Protein AF-A0A5N5T4H0-F1 (afdb_monomer_lite)

Foldseek 3Di:
DDDDDDDDDDDDDDPPQDPPNDPDDDPPDPDPPDDDDDDDDDDDDDDDDDPPPVVVVVVVVVVVVVVVVVVDDDPPPPPPPPDDPVNVVVVVVVVVVVVVVPPDPVVVVPPPPPDPPPVPDPVVVVVPDDDDDPVVVVVVVVVVVVVVVVVVVPDDDDDDDPDDDDDDD

Secondary structure (DSSP, 8-state):
-------------SS---TTS-SS--TT--------------------TTSSSHHHHHHHHHHHHHHHHHHS--TTTT-S-SS-HHHHHHHHHHHHHHHHHS---HHHHT---PPTTTT-TTHHHHHTSPPPPHHHHHHHHHHHHHHHHHHHH-S----S-S-------

Radius of gyration: 32.45 Å; chains: 1; bounding box: 77×47×93 Å

pLDDT: mean 72.37, std 21.36, range [31.97, 98.0]

Sequence (169 aa):
MGCCCSTEDSSSLQDEPNAHTRLLQDPVSNSYQTGLNNSANEYGNSYGNSVAQKTDDQSAQYKVLQQIANKVIDVGALDCQTLEEHEYAERARVYAQSINKIHIPQSILRKKKPFLLMDVSNAERILSAPPISQADYNLMTAATENLSSAYHTIQVTHTKDLVVSLGKG

Structure (mmCIF, N/CA/C/O backbone):
data_AF-A0A5N5T4H0-F1
#
_entry.id   AF-A0A5N5T4H0-F1
#
loop_
_atom_site.group_PDB
_atom_site.id
_atom_site.type_symbol
_atom_site.label_atom_id
_atom_site.label_alt_id
_atom_site.label_comp_id
_atom_site.label_asym_id
_atom_site.label_entity_id
_atom_site.label_seq_id
_atom_site.pdbx_PDB_ins_code
_atom_site.Cartn_x
_atom_site.Cartn_y
_atom_site.Cartn_z
_atom_site.occupancy
_atom_site.B_iso_or_equiv
_atom_site.auth_seq_id
_atom_site.auth_comp_id
_atom_site.auth_asym_id
_atom_site.auth_atom_id
_atom_site.pdbx_PDB_model_num
ATOM 1 N N . MET A 1 1 ? -17.559 23.550 -0.701 1.00 53.88 1 MET A N 1
ATOM 2 C CA . MET A 1 1 ? -16.522 22.769 -1.409 1.00 53.88 1 MET A CA 1
ATOM 3 C C . MET A 1 1 ? -15.323 22.719 -0.468 1.00 53.88 1 MET A C 1
ATOM 5 O O . MET A 1 1 ? -14.568 23.670 -0.433 1.00 53.88 1 MET A O 1
ATOM 9 N N . GLY A 1 2 ? -15.249 21.837 0.522 1.00 64.56 2 GLY A N 1
ATOM 10 C CA . GLY A 1 2 ? -15.297 20.384 0.421 1.00 64.56 2 GLY A CA 1
ATOM 11 C C . GLY A 1 2 ? -13.863 19.878 0.587 1.00 64.56 2 GLY A C 1
ATOM 12 O O . GLY A 1 2 ? -13.106 19.936 -0.371 1.00 64.56 2 GLY A O 1
ATOM 13 N N . CYS A 1 3 ? -13.487 19.440 1.789 1.00 47.84 3 CYS A N 1
ATOM 14 C CA . CYS A 1 3 ? -12.401 18.479 1.972 1.00 47.84 3 CYS A CA 1
ATOM 15 C C . CYS A 1 3 ? -12.553 17.810 3.340 1.00 47.84 3 CYS A C 1
ATOM 17 O O . CYS A 1 3 ? -12.432 18.455 4.380 1.00 47.84 3 CYS A O 1
ATOM 19 N N . CYS A 1 4 ? -12.903 16.532 3.285 1.00 45.59 4 CYS A N 1
ATOM 20 C CA . CYS A 1 4 ? -13.016 15.606 4.395 1.00 45.59 4 CYS A CA 1
ATOM 21 C C . CYS A 1 4 ? -11.678 14.880 4.619 1.00 45.59 4 CYS A C 1
ATOM 23 O O . CYS A 1 4 ? -10.887 14.750 3.686 1.00 45.59 4 CYS A O 1
ATOM 25 N N . CYS A 1 5 ? -11.560 14.305 5.821 1.00 42.44 5 CYS A N 1
ATOM 26 C CA . CYS A 1 5 ? -10.792 13.106 6.186 1.00 42.44 5 CYS A CA 1
ATOM 27 C C . CYS A 1 5 ? -9.376 13.266 6.783 1.00 42.44 5 CYS A C 1
ATOM 29 O O . CYS A 1 5 ? -8.412 13.571 6.087 1.00 42.44 5 CYS A O 1
ATOM 31 N N . SER A 1 6 ? -9.313 12.829 8.057 1.00 35.78 6 SER A N 1
ATOM 32 C CA . SER A 1 6 ? -8.306 11.922 8.648 1.00 35.78 6 SER A CA 1
ATOM 33 C C . SER A 1 6 ? -7.017 12.593 9.151 1.00 35.78 6 SER A C 1
ATOM 35 O O . SER A 1 6 ? -6.339 13.283 8.407 1.00 35.78 6 SER A O 1
ATOM 37 N N . THR A 1 7 ? -6.550 12.420 10.391 1.00 36.66 7 THR A N 1
ATOM 38 C CA . THR A 1 7 ? -6.574 11.248 11.282 1.00 36.66 7 THR A CA 1
ATOM 39 C C . THR A 1 7 ? -6.222 11.732 12.692 1.00 36.66 7 THR A C 1
ATOM 41 O O . THR A 1 7 ? -5.142 12.295 12.855 1.00 36.66 7 THR A O 1
ATOM 44 N N . GLU A 1 8 ? -7.054 11.494 13.703 1.00 40.78 8 GLU A N 1
ATOM 45 C CA . GLU A 1 8 ? -6.610 11.573 15.099 1.00 40.78 8 GLU A CA 1
ATOM 46 C C . GLU A 1 8 ? -7.485 10.702 15.997 1.00 40.78 8 GLU A C 1
ATOM 48 O O . GLU A 1 8 ? -8.682 10.928 16.118 1.00 40.78 8 GLU A O 1
ATOM 53 N N . ASP A 1 9 ? -6.848 9.710 16.619 1.00 38.69 9 ASP A N 1
ATOM 54 C CA . ASP A 1 9 ? -7.358 9.027 17.800 1.00 38.69 9 ASP A CA 1
ATOM 55 C C . ASP A 1 9 ? -6.381 9.304 18.946 1.00 38.69 9 ASP A C 1
ATOM 57 O O . ASP A 1 9 ? -5.203 8.940 18.866 1.00 38.69 9 ASP A O 1
ATOM 61 N N . SER A 1 10 ? -6.868 9.909 20.032 1.00 46.03 10 SER A N 1
ATOM 62 C CA . SER A 1 10 ? -6.325 9.647 21.368 1.00 46.03 10 SER A CA 1
ATOM 63 C C . SER A 1 10 ? -7.375 9.803 22.481 1.00 46.03 10 SER A C 1
ATOM 65 O O . SER A 1 10 ? -7.711 10.893 22.938 1.00 46.03 10 SER A O 1
ATOM 67 N N . SER A 1 11 ? -7.858 8.633 22.913 1.00 40.25 11 SER A N 1
ATOM 68 C CA . SER A 1 11 ? -7.901 8.140 24.303 1.00 40.25 11 SER A CA 1
ATOM 69 C C . SER A 1 11 ? -8.441 9.035 25.433 1.00 40.25 11 SER A C 1
ATOM 71 O O . SER A 1 11 ? -7.856 10.054 25.795 1.00 40.25 11 SER A O 1
ATOM 73 N N . SER A 1 12 ? -9.472 8.514 26.109 1.00 39.47 12 SER A N 1
ATOM 74 C CA . SER A 1 12 ? -9.926 8.872 27.460 1.00 39.47 12 SER A CA 1
ATOM 75 C C . SER A 1 12 ? -9.103 8.176 28.562 1.00 39.47 12 SER A C 1
ATOM 77 O O . SER A 1 12 ? -8.690 7.029 28.403 1.00 39.47 12 SER A O 1
ATOM 79 N N . LEU A 1 13 ? -8.926 8.868 29.693 1.00 48.00 13 LEU A N 1
ATOM 80 C CA . LEU A 1 13 ? -8.095 8.538 30.863 1.00 48.00 13 LEU A CA 1
ATOM 81 C C . LEU A 1 13 ? -8.221 7.087 31.394 1.00 48.00 13 LEU A C 1
ATOM 83 O O . LEU A 1 13 ? -9.175 6.735 32.085 1.00 48.00 13 LEU A O 1
ATOM 87 N N . GLN A 1 14 ? -7.175 6.290 31.188 1.00 41.03 14 GLN A N 1
ATOM 88 C CA . GLN A 1 14 ? -6.712 5.237 32.099 1.00 41.03 14 GLN A CA 1
ATOM 89 C C . GLN A 1 14 ? -5.225 5.507 32.304 1.00 41.03 14 GLN A C 1
ATOM 91 O O . GLN A 1 14 ? -4.537 5.626 31.300 1.00 41.03 14 GLN A O 1
ATOM 96 N N . ASP A 1 15 ? -4.778 5.650 33.559 1.00 43.84 15 ASP A N 1
ATOM 97 C CA . ASP A 1 15 ? -3.362 5.698 33.970 1.00 43.84 15 ASP A CA 1
ATOM 98 C C . ASP A 1 15 ? -2.446 6.375 32.935 1.00 43.84 15 ASP A C 1
ATOM 100 O O . ASP A 1 15 ? -1.888 5.690 32.083 1.00 43.84 15 ASP A O 1
ATOM 104 N N . GLU A 1 16 ? -2.373 7.716 32.954 1.00 44.44 16 GLU A N 1
ATOM 105 C CA . GLU A 1 16 ? -1.659 8.521 31.945 1.00 44.44 16 GLU A CA 1
ATOM 106 C C . GLU A 1 16 ? -0.319 7.853 31.593 1.00 44.44 16 GLU A C 1
ATOM 108 O O . GLU A 1 16 ? 0.590 7.808 32.436 1.00 44.44 16 GLU A O 1
ATOM 113 N N . PRO A 1 17 ? -0.191 7.260 30.390 1.00 47.69 17 PRO A N 1
ATOM 114 C CA . PRO A 1 17 ? 1.018 6.569 30.020 1.00 47.69 17 PRO A CA 1
ATOM 115 C C . PRO A 1 17 ? 2.085 7.641 29.832 1.00 47.69 17 PRO A C 1
ATOM 117 O O . PRO A 1 17 ? 2.173 8.283 28.788 1.00 47.69 17 PRO A O 1
ATOM 120 N N . ASN A 1 18 ? 2.905 7.849 30.863 1.00 58.47 18 ASN A N 1
ATOM 121 C CA . ASN A 1 18 ? 4.112 8.657 30.764 1.00 58.47 18 ASN A CA 1
ATOM 122 C C . ASN A 1 18 ? 4.906 8.200 29.522 1.00 58.47 18 ASN A C 1
ATOM 124 O O . ASN A 1 18 ? 4.805 7.049 29.105 1.00 58.47 18 ASN A O 1
ATOM 128 N N . ALA A 1 19 ? 5.771 9.041 28.954 1.00 57.94 19 ALA A N 1
ATOM 129 C CA . ALA A 1 19 ? 6.606 8.710 27.789 1.00 57.94 19 ALA A CA 1
ATOM 130 C C . ALA A 1 19 ? 7.512 7.463 27.976 1.00 57.94 19 ALA A C 1
ATOM 132 O O . ALA A 1 19 ? 8.220 7.050 27.058 1.00 57.94 19 ALA A O 1
ATOM 133 N N . HIS A 1 20 ? 7.497 6.867 29.170 1.00 52.03 20 HIS A N 1
ATOM 134 C CA . HIS A 1 20 ? 8.164 5.627 29.541 1.00 52.03 20 HIS A CA 1
ATOM 135 C C . HIS A 1 20 ? 7.247 4.388 29.582 1.00 52.03 20 HIS A C 1
ATOM 137 O O . HIS A 1 20 ? 7.755 3.276 29.733 1.00 52.03 20 HIS A O 1
ATOM 143 N N . THR A 1 21 ? 5.930 4.536 29.424 1.00 62.34 21 THR A N 1
ATOM 144 C CA . THR A 1 21 ? 4.979 3.422 29.388 1.00 62.34 21 THR A CA 1
ATOM 145 C C . THR A 1 21 ? 5.077 2.732 28.030 1.00 62.34 21 THR A C 1
ATOM 147 O O . THR A 1 21 ? 4.661 3.252 26.995 1.00 62.34 21 THR A O 1
ATOM 150 N N . ARG A 1 22 ? 5.712 1.556 28.010 1.00 60.94 22 ARG A N 1
ATOM 151 C CA . ARG A 1 22 ? 5.937 0.781 26.785 1.00 60.94 22 ARG A CA 1
ATOM 152 C C . ARG A 1 22 ? 4.609 0.271 26.218 1.00 60.94 22 ARG A C 1
ATOM 154 O O . ARG A 1 22 ? 3.958 -0.567 26.826 1.00 60.94 22 ARG A O 1
ATOM 161 N N . LEU A 1 23 ? 4.275 0.716 25.006 1.00 69.69 23 LEU A N 1
ATOM 162 C CA . LEU A 1 23 ? 3.091 0.277 24.252 1.00 69.69 23 LEU A CA 1
ATOM 163 C C . LEU A 1 23 ? 3.203 -1.158 23.709 1.00 69.69 23 LEU A C 1
ATOM 165 O O . LEU A 1 23 ? 2.201 -1.762 23.341 1.00 69.69 23 LEU A O 1
ATOM 169 N N . LEU A 1 24 ? 4.419 -1.707 23.652 1.00 58.34 24 LEU A N 1
ATOM 170 C CA . LEU A 1 24 ? 4.687 -3.080 23.234 1.00 58.34 24 LEU A CA 1
ATOM 171 C C . LEU A 1 24 ? 5.547 -3.768 24.291 1.00 58.34 24 LEU A C 1
ATOM 173 O O . LEU A 1 24 ? 6.626 -3.284 24.650 1.00 58.34 24 LEU A O 1
ATOM 177 N N . GLN A 1 25 ? 5.071 -4.911 24.777 1.00 55.94 25 GLN A N 1
ATOM 178 C CA . GLN A 1 25 ? 5.862 -5.786 25.625 1.00 55.94 25 GLN A CA 1
ATOM 179 C C . GLN A 1 25 ? 6.888 -6.505 24.746 1.00 55.94 25 GLN A C 1
ATOM 181 O O . GLN A 1 25 ? 6.543 -7.325 23.901 1.00 55.94 25 GLN A O 1
ATOM 186 N N . ASP A 1 26 ? 8.153 -6.133 24.914 1.00 50.75 26 ASP A N 1
ATOM 187 C CA . ASP A 1 26 ? 9.286 -6.762 24.242 1.00 50.75 26 ASP A CA 1
ATOM 188 C C . ASP A 1 26 ? 9.350 -8.248 24.651 1.00 50.75 26 ASP A C 1
ATOM 190 O O . ASP A 1 26 ? 9.494 -8.527 25.847 1.00 50.75 26 ASP A O 1
ATOM 194 N N . PRO A 1 27 ? 9.223 -9.210 23.715 1.00 53.16 27 PRO A N 1
ATOM 195 C CA . PRO A 1 27 ? 9.071 -10.630 24.041 1.00 53.16 27 PRO A CA 1
ATOM 196 C C . PRO A 1 27 ? 10.301 -11.252 24.721 1.00 53.16 27 PRO A C 1
ATOM 198 O O . PRO A 1 27 ? 10.240 -12.406 25.141 1.00 53.16 27 PRO A O 1
ATOM 201 N N . VAL A 1 28 ? 11.413 -10.517 24.839 1.00 51.97 28 VAL A N 1
ATOM 202 C CA . VAL A 1 28 ? 12.685 -11.033 25.374 1.00 51.97 28 VAL A CA 1
ATOM 203 C C . VAL A 1 28 ? 13.058 -10.430 26.737 1.00 51.97 28 VAL A C 1
ATOM 205 O O . VAL A 1 28 ? 13.955 -10.934 27.409 1.00 51.97 28 VAL A O 1
ATOM 208 N N . SER A 1 29 ? 12.357 -9.396 27.213 1.00 44.97 29 SER A N 1
ATOM 209 C CA . SER A 1 29 ? 12.686 -8.752 28.494 1.00 44.97 29 SER A CA 1
ATOM 210 C C . SER A 1 29 ? 11.738 -9.198 29.603 1.00 44.97 29 SER A C 1
ATOM 212 O O . SER A 1 29 ? 10.777 -8.518 29.958 1.00 44.97 29 SER A O 1
ATOM 214 N N . ASN A 1 30 ? 12.041 -10.359 30.175 1.00 45.72 30 ASN A N 1
ATOM 215 C CA . ASN A 1 30 ? 11.395 -10.878 31.373 1.00 45.72 30 ASN A CA 1
ATOM 216 C C . ASN A 1 30 ? 11.964 -10.167 32.621 1.00 45.72 30 ASN A C 1
ATOM 218 O O . ASN A 1 30 ? 12.707 -10.757 33.401 1.00 45.72 30 ASN A O 1
ATOM 222 N N . SER A 1 31 ? 11.690 -8.869 32.782 1.00 44.84 31 SER A N 1
ATOM 223 C CA . SER A 1 31 ? 12.011 -8.140 34.014 1.00 44.84 31 SER A CA 1
ATOM 224 C C . SER A 1 31 ? 10.718 -7.816 34.749 1.00 44.84 31 SER A C 1
ATOM 226 O O . SER A 1 31 ? 10.049 -6.825 34.458 1.00 44.84 31 SER A O 1
ATOM 228 N N . TYR A 1 32 ? 10.367 -8.678 35.698 1.00 41.03 32 TYR A N 1
ATOM 229 C CA . TYR A 1 32 ? 9.326 -8.418 36.679 1.00 41.03 32 TYR A CA 1
ATOM 230 C C . TYR A 1 32 ? 9.736 -7.176 37.477 1.00 41.03 32 TYR A C 1
ATOM 232 O O . TYR A 1 32 ? 10.614 -7.244 38.335 1.00 41.03 32 TYR A O 1
ATOM 240 N N . GLN A 1 33 ? 9.141 -6.022 37.176 1.00 41.38 33 GLN A N 1
ATOM 241 C CA . GLN A 1 33 ? 9.184 -4.894 38.097 1.00 41.38 33 GLN A CA 1
ATOM 242 C C . GLN A 1 33 ? 8.187 -5.191 39.211 1.00 41.38 33 GLN A C 1
ATOM 244 O O . GLN A 1 33 ? 7.001 -4.879 39.145 1.00 41.38 33 GLN A O 1
ATOM 249 N N . THR A 1 34 ? 8.703 -5.893 40.213 1.00 40.81 34 THR A N 1
ATOM 250 C CA . THR A 1 34 ? 8.146 -6.004 41.553 1.00 40.81 34 THR A CA 1
ATOM 251 C C . THR A 1 34 ? 7.739 -4.612 42.032 1.00 40.81 34 THR A C 1
ATOM 253 O O . THR A 1 34 ? 8.510 -3.661 41.905 1.00 40.81 34 THR A O 1
ATOM 256 N N . GLY A 1 35 ? 6.514 -4.503 42.547 1.00 40.47 35 GLY A N 1
ATOM 257 C CA . GLY A 1 35 ? 5.891 -3.247 42.942 1.00 40.47 35 GLY A CA 1
ATOM 258 C C . GLY A 1 35 ? 6.782 -2.378 43.827 1.00 40.47 35 GLY A C 1
ATOM 259 O O . GLY A 1 35 ? 7.185 -2.769 44.919 1.00 40.47 35 GLY A O 1
ATOM 260 N N . LEU A 1 36 ? 7.033 -1.164 43.356 1.00 46.59 36 LEU A N 1
ATOM 261 C CA . LEU A 1 36 ? 7.473 -0.046 44.171 1.00 46.59 36 LEU A CA 1
ATOM 262 C C . LEU A 1 36 ? 6.319 0.942 44.178 1.00 46.59 36 LEU A C 1
ATOM 264 O O . LEU A 1 36 ? 6.203 1.727 43.251 1.00 46.59 36 LEU A O 1
ATOM 268 N N . ASN A 1 37 ? 5.456 0.854 45.189 1.00 37.62 37 ASN A N 1
ATOM 269 C CA . ASN A 1 37 ? 4.637 1.970 45.652 1.00 37.62 37 ASN A CA 1
ATOM 270 C C . ASN A 1 37 ? 4.292 1.757 47.134 1.00 37.62 37 ASN A C 1
ATOM 272 O O . ASN A 1 37 ? 3.484 0.906 47.490 1.00 37.62 37 ASN A O 1
ATOM 276 N N . ASN A 1 38 ? 4.988 2.532 47.969 1.00 35.47 38 ASN A N 1
ATOM 277 C CA . ASN A 1 38 ? 4.622 3.024 49.297 1.00 35.47 38 ASN A CA 1
ATOM 278 C C . ASN A 1 38 ? 3.721 2.146 50.180 1.00 35.47 38 ASN A C 1
ATOM 280 O O . ASN A 1 38 ? 2.498 2.242 50.150 1.00 35.47 38 ASN A O 1
ATOM 284 N N . SER A 1 39 ? 4.345 1.447 51.127 1.00 31.97 39 SER A N 1
ATOM 285 C CA . SER A 1 39 ? 3.756 1.249 52.453 1.00 31.97 39 SER A CA 1
ATOM 286 C C . SER A 1 39 ? 4.507 2.155 53.422 1.00 31.97 39 SER A C 1
ATOM 288 O O . SER A 1 39 ? 5.574 1.807 53.924 1.00 31.97 39 SER A O 1
ATOM 290 N N . ALA A 1 40 ? 3.976 3.361 53.623 1.00 35.84 40 ALA A N 1
ATOM 291 C CA . ALA A 1 40 ? 4.330 4.154 54.786 1.00 35.84 40 ALA A CA 1
ATOM 292 C C . ALA A 1 40 ? 3.858 3.385 56.028 1.00 35.84 40 ALA A C 1
ATOM 294 O O . ALA A 1 40 ? 2.698 2.989 56.124 1.00 35.84 40 ALA A O 1
ATOM 295 N N . ASN A 1 41 ? 4.798 3.133 56.934 1.00 38.22 41 ASN A N 1
ATOM 296 C CA . ASN A 1 41 ? 4.559 2.626 58.277 1.00 38.22 41 ASN A CA 1
ATOM 297 C C . ASN A 1 41 ? 3.484 3.459 58.985 1.00 38.22 41 ASN A C 1
ATOM 299 O O . ASN A 1 41 ? 3.775 4.597 59.332 1.00 38.22 41 ASN A O 1
ATOM 303 N N . GLU A 1 42 ? 2.328 2.875 59.311 1.00 35.88 42 GLU A N 1
ATOM 304 C CA . GLU A 1 42 ? 1.619 3.217 60.550 1.00 35.88 42 GLU A CA 1
ATOM 305 C C . GLU A 1 42 ? 0.636 2.101 60.968 1.00 35.88 42 GLU A C 1
ATOM 307 O O . GLU A 1 42 ? -0.392 1.876 60.343 1.00 35.88 42 GLU A O 1
ATOM 312 N N . TYR A 1 43 ? 1.044 1.364 62.009 1.00 36.97 43 TYR A N 1
ATOM 313 C CA . TYR A 1 43 ? 0.289 0.553 62.980 1.00 36.97 43 TYR A CA 1
ATOM 314 C C . TYR A 1 43 ? -0.972 -0.241 62.562 1.00 36.97 43 TYR A C 1
ATOM 316 O O . TYR A 1 43 ? -2.036 0.324 62.342 1.00 36.97 43 TYR A O 1
ATOM 324 N N . GLY A 1 44 ? -0.920 -1.574 62.743 1.00 34.84 44 GLY A N 1
ATOM 325 C CA . GLY A 1 44 ? -2.082 -2.295 63.291 1.00 34.84 44 GLY A CA 1
ATOM 326 C C . GLY A 1 44 ? -2.380 -3.715 62.799 1.00 34.84 44 GLY A C 1
ATOM 327 O O . GLY A 1 44 ? -3.311 -3.919 62.037 1.00 34.84 44 GLY A O 1
ATOM 328 N N . ASN A 1 45 ? -1.714 -4.688 63.424 1.00 32.88 45 ASN A N 1
ATOM 329 C CA . ASN A 1 45 ? -2.277 -5.974 63.864 1.00 32.88 45 ASN A CA 1
ATOM 330 C C . ASN A 1 45 ? -2.504 -7.117 62.844 1.00 32.88 45 ASN A C 1
ATOM 332 O O . ASN A 1 45 ? -3.507 -7.220 62.143 1.00 32.88 45 ASN A O 1
ATOM 336 N N . SER A 1 46 ? -1.576 -8.069 62.907 1.00 49.94 46 SER A N 1
ATOM 337 C CA . SER A 1 46 ? -1.606 -9.418 62.350 1.00 49.94 46 SER A CA 1
ATOM 338 C C . SER A 1 46 ? -2.710 -10.281 62.968 1.00 49.94 46 SER A C 1
ATOM 340 O O . SER A 1 46 ? -2.570 -10.594 64.136 1.00 49.94 46 SER A O 1
ATOM 342 N N . TYR A 1 47 ? -3.705 -10.768 62.211 1.00 34.81 47 TYR A N 1
ATOM 343 C CA . TYR A 1 47 ? -4.400 -12.047 62.482 1.00 34.81 47 TYR A CA 1
ATOM 344 C C . TYR A 1 47 ? -5.102 -12.575 61.213 1.00 34.81 47 TYR A C 1
ATOM 346 O O . TYR A 1 47 ? -5.937 -11.890 60.634 1.00 34.81 47 TYR A O 1
ATOM 354 N N . GLY A 1 48 ? -4.817 -13.828 60.830 1.00 36.72 48 GLY A N 1
ATOM 355 C CA . GLY A 1 48 ? -5.722 -14.649 60.012 1.00 36.72 48 GLY A CA 1
ATOM 356 C C . GLY A 1 48 ? -5.292 -14.949 58.571 1.00 36.72 48 GLY A C 1
ATOM 357 O O . GLY A 1 48 ? -5.813 -14.374 57.620 1.00 36.72 48 GLY A O 1
ATOM 358 N N . ASN A 1 49 ? -4.436 -15.960 58.395 1.00 47.16 49 ASN A N 1
ATOM 359 C CA . ASN A 1 49 ? -4.286 -16.681 57.128 1.00 47.16 49 ASN A CA 1
ATOM 360 C C . ASN A 1 49 ? -5.627 -17.329 56.720 1.00 47.16 49 ASN A C 1
ATOM 362 O O . ASN A 1 49 ? -5.928 -18.439 57.143 1.00 47.16 49 ASN A O 1
ATOM 366 N N . SER A 1 50 ? -6.451 -16.627 55.936 1.00 44.31 50 SER A N 1
ATOM 367 C CA . SER A 1 50 ? -7.538 -17.209 55.111 1.00 44.31 50 SER A CA 1
ATOM 368 C C . SER A 1 50 ? -8.125 -16.248 54.052 1.00 44.31 50 SER A C 1
ATOM 370 O O . SER A 1 50 ? -9.123 -16.570 53.410 1.00 44.31 50 SER A O 1
ATOM 372 N N . VAL A 1 51 ? -7.500 -15.087 53.804 1.00 48.31 51 VAL A N 1
ATOM 373 C CA . VAL A 1 51 ? -8.010 -14.032 52.892 1.00 48.31 51 VAL A CA 1
ATOM 374 C C . VAL A 1 51 ? -7.208 -13.947 51.576 1.00 48.31 51 VAL A C 1
ATOM 376 O O . VAL A 1 51 ? -7.268 -12.959 50.861 1.00 48.31 51 VAL A O 1
ATOM 379 N N . ALA A 1 52 ? -6.443 -14.984 51.219 1.00 49.66 52 ALA A N 1
ATOM 380 C CA . ALA A 1 52 ? -5.618 -14.971 50.001 1.00 49.66 52 ALA A CA 1
ATOM 381 C C . ALA A 1 52 ? -6.229 -15.728 48.802 1.00 49.66 52 ALA A C 1
ATOM 383 O O . ALA A 1 52 ? -5.803 -15.510 47.677 1.00 49.66 52 ALA A O 1
ATOM 384 N N . GLN A 1 53 ? -7.221 -16.604 49.012 1.00 50.94 53 GLN A N 1
ATOM 385 C CA . GLN A 1 53 ? -7.812 -17.411 47.927 1.00 50.94 53 GLN A CA 1
ATOM 386 C C . GLN A 1 53 ? -9.050 -16.779 47.276 1.00 50.94 53 GLN A C 1
ATOM 388 O O . GLN A 1 53 ? -9.259 -16.945 46.084 1.00 50.94 53 GLN A O 1
ATOM 393 N N . LYS A 1 54 ? -9.866 -16.027 48.025 1.00 53.19 54 LYS A N 1
ATOM 394 C CA . LYS A 1 54 ? -11.092 -15.399 47.484 1.00 53.19 54 LYS A CA 1
ATOM 395 C C . LYS A 1 54 ? -10.827 -14.130 46.668 1.00 53.19 54 LYS A C 1
ATOM 397 O O . LYS A 1 54 ? -11.695 -13.680 45.927 1.00 53.19 54 LYS A 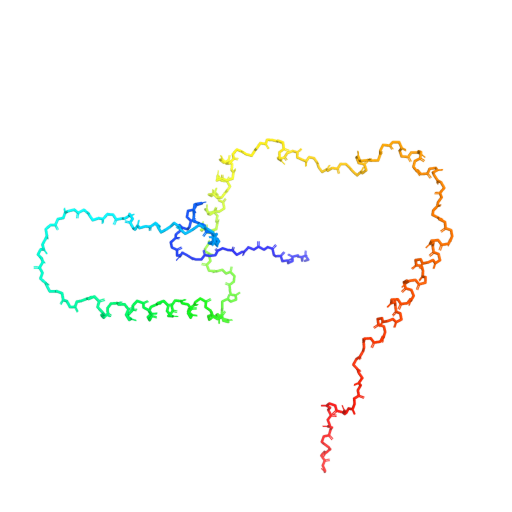O 1
ATOM 402 N N . THR A 1 55 ? -9.658 -13.526 46.843 1.00 59.47 55 THR A N 1
ATOM 403 C CA . THR A 1 55 ? -9.258 -12.279 46.184 1.00 59.47 55 THR A CA 1
ATOM 404 C C . THR A 1 55 ? -8.788 -12.505 44.748 1.00 59.47 55 THR A C 1
ATOM 406 O O . THR A 1 55 ? -9.013 -11.640 43.905 1.00 59.47 55 THR A O 1
ATOM 409 N N . ASP A 1 56 ? -8.209 -13.670 44.440 1.00 65.88 56 ASP A N 1
ATOM 410 C CA . ASP A 1 56 ? -7.725 -13.989 43.092 1.00 65.88 56 ASP A CA 1
ATOM 411 C C . ASP A 1 56 ? -8.881 -14.203 42.102 1.00 65.88 56 ASP A C 1
ATOM 413 O O . ASP A 1 56 ? -8.903 -13.574 41.043 1.00 65.88 56 ASP A O 1
ATOM 417 N N . ASP A 1 57 ? -9.915 -14.955 42.499 1.00 69.56 57 ASP A N 1
ATOM 418 C CA . ASP A 1 57 ? -11.115 -15.187 41.680 1.00 69.56 57 ASP A CA 1
ATOM 419 C C . ASP A 1 57 ? -11.847 -13.880 41.332 1.00 69.56 57 ASP A C 1
ATOM 421 O O . ASP A 1 57 ? -12.291 -13.682 40.200 1.00 69.56 57 ASP A O 1
ATOM 425 N N . GLN A 1 58 ? -11.937 -12.950 42.287 1.00 75.56 58 GLN A N 1
ATOM 426 C CA . GLN A 1 58 ? -12.518 -11.622 42.058 1.00 75.56 58 GLN A CA 1
ATOM 427 C C . GLN A 1 58 ? -11.636 -10.766 41.132 1.00 75.56 58 GLN A C 1
ATOM 429 O O . GLN A 1 58 ? -12.149 -10.044 40.275 1.00 75.56 58 GLN A O 1
ATOM 434 N N . SER A 1 59 ? -10.307 -10.886 41.232 1.00 82.12 59 SER A N 1
ATOM 435 C CA . SER A 1 59 ? -9.373 -10.191 40.337 1.00 82.12 59 SER A CA 1
ATOM 436 C C . SER A 1 59 ? -9.420 -10.731 38.900 1.00 82.12 59 SER A C 1
ATOM 438 O O . SER A 1 59 ? -9.332 -9.961 37.940 1.00 82.12 59 SER A O 1
ATOM 440 N N . ALA A 1 60 ? -9.609 -12.043 38.735 1.00 84.12 60 ALA A N 1
ATOM 441 C CA . ALA A 1 60 ? -9.770 -12.691 37.440 1.00 84.12 60 ALA A CA 1
ATOM 442 C C . ALA A 1 60 ? -11.076 -12.252 36.765 1.00 84.12 60 ALA A C 1
ATOM 444 O O . ALA A 1 60 ? -11.078 -11.915 35.581 1.00 84.12 60 ALA A O 1
ATOM 445 N N . GLN A 1 61 ? -12.166 -12.165 37.530 1.00 85.62 61 GLN A N 1
ATOM 446 C CA . GLN A 1 61 ? -13.453 -11.661 37.044 1.00 85.62 61 GLN A CA 1
ATOM 447 C C . GLN A 1 61 ? -13.367 -10.190 36.619 1.00 85.62 61 GLN A C 1
ATOM 449 O O . GLN A 1 61 ? -13.843 -9.839 35.539 1.00 85.62 61 GLN A O 1
ATOM 454 N N . TYR A 1 62 ? -12.693 -9.344 37.401 1.00 89.75 62 TYR A N 1
ATOM 455 C CA . TYR A 1 62 ? -12.478 -7.941 37.039 1.00 89.75 62 TYR A CA 1
ATOM 456 C C . TYR A 1 62 ? -11.673 -7.789 35.736 1.00 89.75 62 TYR A C 1
ATOM 458 O O . TYR A 1 62 ? -12.049 -7.009 34.861 1.00 89.75 62 TYR A O 1
ATOM 466 N N . LYS A 1 63 ? -10.618 -8.595 35.546 1.00 90.31 63 LYS A N 1
ATOM 467 C CA . LYS A 1 63 ? -9.839 -8.620 34.293 1.00 90.31 63 LYS A CA 1
ATOM 468 C C . LY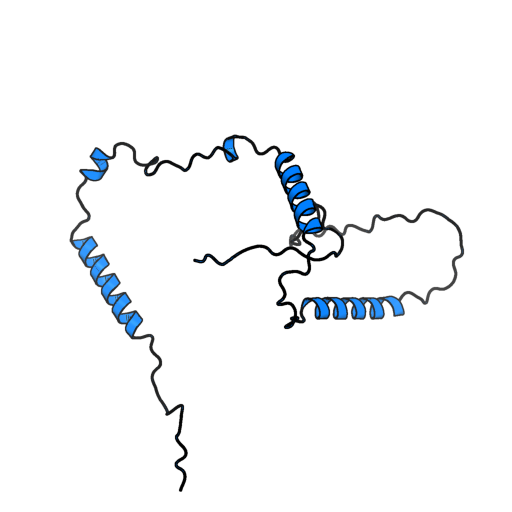S A 1 63 ? -10.686 -9.042 33.096 1.00 90.31 63 LYS A C 1
ATOM 470 O O . LYS A 1 63 ? -10.555 -8.454 32.026 1.00 90.31 63 LYS A O 1
ATOM 475 N N . VAL A 1 64 ? -11.554 -10.040 33.263 1.00 90.19 64 VAL A N 1
ATOM 476 C CA . VAL A 1 64 ? -12.469 -10.482 32.200 1.00 90.19 64 VAL A CA 1
ATOM 477 C C . VAL A 1 64 ? -13.440 -9.363 31.832 1.00 90.19 64 VAL A C 1
ATOM 479 O O . VAL A 1 64 ? -13.607 -9.076 30.651 1.00 90.19 64 VAL A O 1
ATOM 482 N N . LEU A 1 65 ? -14.023 -8.679 32.818 1.00 94.38 65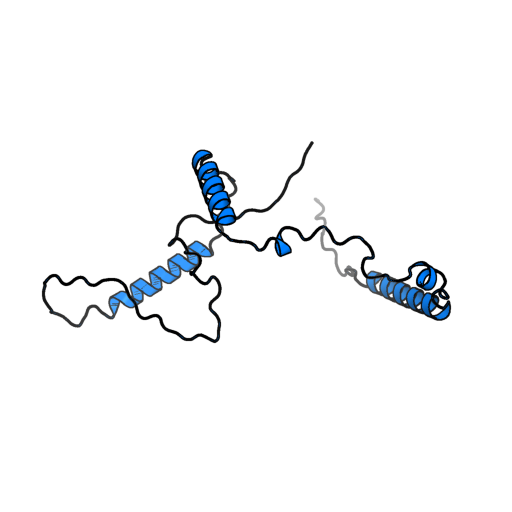 LEU A N 1
ATOM 483 C CA . LEU A 1 65 ? -14.918 -7.547 32.571 1.00 94.38 65 LEU A CA 1
ATOM 484 C C . LEU A 1 65 ? -14.206 -6.393 31.859 1.00 94.38 65 LEU A C 1
ATOM 486 O O . LEU A 1 65 ? -14.748 -5.864 30.895 1.00 94.38 65 LEU A O 1
ATOM 490 N N . GLN A 1 66 ? -12.979 -6.052 32.260 1.00 92.50 66 GLN A N 1
ATOM 491 C CA . GLN A 1 66 ? -12.181 -5.022 31.587 1.00 92.50 66 GLN A CA 1
ATOM 492 C C . GLN A 1 66 ? -11.824 -5.423 30.146 1.00 92.50 66 GLN A C 1
ATOM 494 O O . GLN A 1 66 ? -11.924 -4.613 29.227 1.00 92.50 66 GLN A O 1
ATOM 499 N N . GLN A 1 67 ? -11.459 -6.688 29.918 1.00 92.56 67 GLN A N 1
ATOM 500 C CA . GLN A 1 67 ? -11.206 -7.203 28.570 1.00 92.56 67 GLN A CA 1
ATOM 501 C C . GLN A 1 67 ? -12.458 -7.177 27.693 1.00 92.56 67 GLN A C 1
ATOM 503 O O . GLN A 1 67 ? -12.348 -6.904 26.500 1.00 92.56 67 GLN A O 1
ATOM 508 N N . ILE A 1 68 ? -13.629 -7.473 28.259 1.00 95.12 68 ILE A N 1
ATOM 509 C CA . ILE A 1 68 ? -14.906 -7.388 27.546 1.00 95.12 68 ILE A CA 1
ATOM 510 C C . ILE A 1 68 ? -15.228 -5.927 27.242 1.00 95.12 68 ILE A C 1
ATOM 512 O O . ILE A 1 68 ? -15.506 -5.618 26.090 1.00 95.12 68 ILE A O 1
ATOM 516 N N . ALA A 1 69 ? -15.115 -5.028 28.222 1.00 92.12 69 ALA A N 1
ATOM 517 C CA . ALA A 1 69 ? -15.359 -3.599 28.036 1.00 92.12 69 ALA A CA 1
ATOM 518 C C . ALA A 1 69 ? -14.505 -3.009 26.900 1.00 92.12 69 ALA A C 1
ATOM 520 O O . ALA A 1 69 ? -15.011 -2.235 26.100 1.00 92.12 69 ALA A O 1
ATOM 521 N N . ASN A 1 70 ? -13.253 -3.455 26.763 1.00 89.19 70 ASN A N 1
ATOM 522 C CA . ASN A 1 70 ? -12.361 -3.019 25.684 1.00 89.19 70 ASN A CA 1
ATOM 523 C C . ASN A 1 70 ? -12.661 -3.662 24.315 1.00 89.19 70 ASN A C 1
ATOM 525 O O . ASN A 1 70 ? -12.204 -3.158 23.293 1.00 89.19 70 ASN A O 1
ATOM 529 N N . LYS A 1 71 ? -13.351 -4.810 24.279 1.00 91.75 71 LYS A N 1
ATOM 530 C CA . LYS A 1 71 ? -13.659 -5.559 23.043 1.00 91.75 71 LYS A CA 1
ATOM 531 C C . LYS A 1 71 ? -15.070 -5.313 22.520 1.00 91.75 71 LYS A C 1
ATOM 533 O O . LYS A 1 71 ? -15.350 -5.637 21.367 1.00 91.75 71 LYS A O 1
ATOM 538 N N . VAL A 1 72 ? -15.968 -4.816 23.365 1.00 93.81 72 VAL A N 1
ATOM 539 C CA . VAL A 1 72 ? -17.323 -4.449 22.963 1.00 93.81 72 VAL A CA 1
ATOM 540 C C . VAL A 1 72 ? -17.247 -3.178 22.128 1.00 93.81 72 VAL A C 1
ATOM 542 O O . VAL A 1 72 ? -16.665 -2.181 22.539 1.00 93.81 72 VAL A O 1
ATOM 545 N N . ILE A 1 73 ? -17.835 -3.237 20.938 1.00 90.06 73 ILE A N 1
ATOM 546 C CA . ILE A 1 73 ? -17.917 -2.097 20.032 1.00 90.06 73 ILE A CA 1
ATOM 547 C C . ILE A 1 73 ? -19.134 -1.271 20.440 1.00 90.06 73 ILE A C 1
ATOM 549 O O . ILE A 1 73 ? -20.266 -1.751 20.341 1.00 90.06 73 ILE A O 1
ATOM 553 N N . ASP A 1 74 ? -18.901 -0.037 20.881 1.00 88.19 74 ASP A N 1
ATOM 554 C CA . ASP A 1 74 ? -19.969 0.939 21.064 1.00 88.19 74 ASP A CA 1
ATOM 555 C C . ASP A 1 74 ? -20.403 1.486 19.698 1.00 88.19 74 ASP A C 1
ATOM 557 O O . ASP A 1 74 ? -19.708 2.276 19.061 1.00 88.19 74 ASP A O 1
ATOM 561 N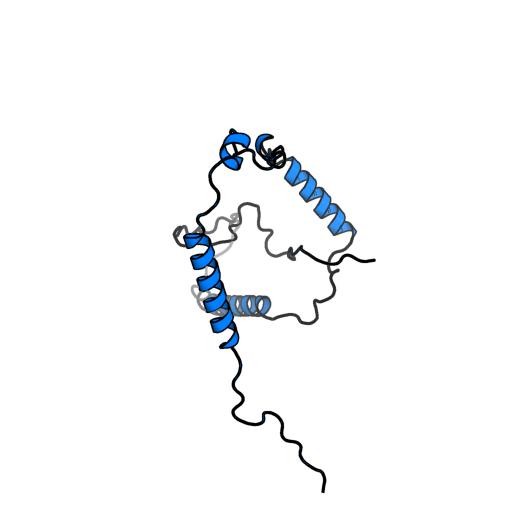 N . VAL A 1 75 ? -21.566 1.036 19.230 1.00 88.25 75 VAL A N 1
ATOM 562 C CA . VAL A 1 75 ? -22.157 1.475 17.958 1.00 88.25 75 VAL A CA 1
ATOM 563 C C . VAL A 1 75 ? -22.723 2.901 18.019 1.00 88.25 75 VAL A C 1
ATOM 565 O O . VAL A 1 75 ? -23.005 3.478 16.971 1.00 88.25 75 VAL A O 1
ATOM 568 N N . GLY A 1 76 ? -22.910 3.459 19.222 1.00 85.62 76 GLY A N 1
ATOM 569 C CA . GLY A 1 76 ? -23.451 4.799 19.454 1.00 85.62 76 GLY A CA 1
ATOM 570 C C . GLY A 1 76 ? -22.392 5.899 19.547 1.00 85.62 76 GLY A C 1
ATOM 571 O O . GLY A 1 76 ? -22.744 7.073 19.492 1.00 85.62 76 GLY A O 1
ATOM 572 N N . ALA A 1 77 ? -21.106 5.550 19.626 1.00 79.12 77 ALA A N 1
ATOM 573 C CA . ALA A 1 77 ? -19.993 6.492 19.778 1.00 79.12 77 ALA A CA 1
ATOM 574 C C . ALA A 1 77 ? -19.617 7.252 18.482 1.00 79.12 77 ALA A C 1
ATOM 576 O O . ALA A 1 77 ? -18.447 7.532 18.234 1.00 79.12 77 ALA A O 1
ATOM 577 N N . LEU A 1 78 ? -20.591 7.572 17.624 1.00 73.75 78 LEU A N 1
ATOM 578 C CA . LEU A 1 78 ? -20.358 8.269 16.350 1.00 73.75 78 LEU A CA 1
ATOM 579 C C . LEU A 1 78 ? -20.226 9.793 16.502 1.00 73.75 78 LEU A C 1
ATOM 581 O O . LEU A 1 78 ? -19.785 10.459 15.564 1.00 73.75 78 LEU A O 1
ATOM 585 N N . ASP A 1 79 ? -20.591 10.350 17.658 1.00 73.19 79 ASP A N 1
ATOM 586 C CA . ASP A 1 79 ? -20.473 11.783 17.915 1.00 73.19 79 ASP A CA 1
ATOM 587 C C . ASP A 1 79 ? -19.008 12.152 18.187 1.00 73.19 79 ASP A C 1
ATOM 589 O O . ASP A 1 79 ? -18.441 11.857 19.237 1.00 73.19 79 ASP A O 1
ATOM 593 N N . CYS A 1 80 ? -18.384 12.834 17.224 1.00 60.44 80 CYS A N 1
ATOM 594 C CA . CYS A 1 80 ? -16.968 13.224 17.242 1.00 60.44 80 CYS A CA 1
ATOM 595 C C . CYS A 1 80 ? -16.598 14.308 18.280 1.00 60.44 80 CYS A C 1
ATOM 597 O O . CYS A 1 80 ? -15.553 14.943 18.149 1.00 60.44 80 CYS A O 1
ATOM 599 N N . GLN A 1 81 ? -17.438 14.579 19.279 1.00 62.47 81 GLN A N 1
ATOM 600 C CA . GLN A 1 81 ? -17.234 15.663 20.245 1.00 62.47 81 GLN A CA 1
ATOM 601 C C . GLN A 1 81 ? -17.565 15.214 21.667 1.00 62.47 81 GLN A C 1
ATOM 603 O O . GLN A 1 81 ? -18.444 15.756 22.328 1.00 62.47 81 GLN A O 1
ATOM 608 N N . THR A 1 82 ? -16.827 14.229 22.169 1.00 65.88 82 THR A N 1
ATOM 609 C CA . THR A 1 82 ? -16.716 14.013 23.621 1.00 65.88 82 THR A CA 1
ATOM 610 C C . THR A 1 82 ? -15.740 14.986 24.286 1.00 65.88 82 THR A C 1
ATOM 612 O O . THR A 1 82 ? -15.689 15.037 25.510 1.00 65.88 82 THR A O 1
ATOM 615 N N . LEU A 1 83 ? -14.984 15.763 23.500 1.00 75.94 83 LEU A N 1
ATOM 616 C CA . LEU A 1 83 ? -14.018 16.743 23.988 1.00 75.94 83 LEU A CA 1
ATOM 617 C C . LEU A 1 83 ? -14.585 18.163 23.900 1.00 75.94 83 LEU A C 1
ATOM 619 O O . LEU A 1 83 ? -15.046 18.591 22.840 1.00 75.94 83 LEU A O 1
ATOM 623 N N . GLU A 1 84 ? -14.505 18.914 24.995 1.00 87.19 84 GLU A N 1
ATOM 624 C CA . GLU A 1 84 ? -14.865 20.330 24.990 1.00 87.19 84 GLU A CA 1
ATOM 625 C C . GLU A 1 84 ? -13.805 21.173 24.252 1.00 87.19 84 GLU A C 1
ATOM 627 O O . GLU A 1 84 ? -12.606 20.887 24.301 1.00 87.19 84 GLU A O 1
ATOM 632 N N . GLU A 1 85 ? -14.227 22.260 23.595 1.00 86.12 85 GLU A N 1
ATOM 633 C CA . GLU A 1 85 ? -13.340 23.139 22.806 1.00 86.12 85 GLU A CA 1
ATOM 634 C C . GLU A 1 85 ? -12.154 23.675 23.627 1.00 86.12 85 GLU A C 1
ATOM 636 O O . GLU A 1 85 ? -11.025 23.775 23.139 1.00 86.12 85 GLU A O 1
ATOM 641 N N . HIS A 1 86 ? -12.396 23.988 24.901 1.00 90.50 86 HIS A N 1
ATOM 642 C CA . HIS A 1 86 ? -11.375 24.527 25.791 1.00 90.50 86 HIS A CA 1
ATOM 643 C C . HIS A 1 86 ? -10.301 23.482 26.150 1.00 90.50 86 HIS A C 1
ATOM 645 O O . HIS A 1 86 ? -9.119 23.821 26.242 1.00 90.50 86 HIS A O 1
ATOM 651 N N . GLU A 1 87 ? -10.687 22.210 26.303 1.00 91.06 87 GLU A N 1
ATOM 652 C CA . GLU A 1 87 ? -9.759 21.109 26.571 1.00 91.06 87 GLU A CA 1
ATOM 653 C C . GLU A 1 87 ? -8.895 20.828 25.339 1.00 91.06 87 GLU A C 1
ATOM 655 O O . GLU A 1 87 ? -7.678 20.657 25.456 1.00 91.06 87 GLU A O 1
ATOM 660 N N . TYR A 1 88 ? -9.501 20.862 24.148 1.00 90.69 88 TYR A N 1
ATOM 661 C CA . TYR A 1 88 ? -8.772 20.744 22.889 1.00 90.69 88 TYR A CA 1
ATOM 662 C C . TYR A 1 88 ? -7.686 21.822 22.760 1.00 90.69 88 TYR A C 1
ATOM 664 O O . TYR A 1 88 ? -6.522 21.512 22.489 1.00 90.69 88 TYR A O 1
ATOM 672 N N . ALA A 1 89 ? -8.045 23.089 22.993 1.00 92.81 89 ALA A N 1
ATOM 673 C CA . ALA A 1 89 ? -7.120 24.212 22.867 1.00 92.81 89 ALA A CA 1
ATOM 674 C C . ALA A 1 89 ? -5.935 24.104 23.842 1.00 92.81 89 ALA A C 1
ATOM 676 O O . ALA A 1 89 ? -4.782 24.333 23.459 1.00 92.81 89 ALA A O 1
ATOM 677 N N . GLU A 1 90 ? -6.196 23.713 25.090 1.00 94.25 90 GLU A N 1
ATOM 678 C CA . GLU A 1 90 ? -5.146 23.545 26.093 1.00 94.25 90 GLU A CA 1
ATOM 679 C C . GLU A 1 90 ? -4.247 22.339 25.780 1.00 94.25 90 GLU A C 1
ATOM 681 O O . GLU A 1 90 ? -3.018 22.448 25.844 1.00 94.25 90 GLU A O 1
ATOM 686 N N . ARG A 1 91 ? -4.826 21.216 25.335 1.00 93.44 91 ARG A N 1
ATOM 687 C CA . ARG A 1 91 ? -4.075 20.028 24.903 1.00 93.44 91 ARG A CA 1
ATOM 688 C C . ARG A 1 91 ? -3.162 20.345 23.713 1.00 93.44 91 ARG A C 1
ATOM 690 O O . ARG A 1 91 ? -1.977 20.002 23.736 1.00 93.44 91 ARG A O 1
ATOM 697 N N . ALA A 1 92 ? -3.663 21.092 22.727 1.00 91.88 92 ALA A N 1
ATOM 698 C CA . ALA A 1 92 ? -2.869 21.568 21.595 1.00 91.88 92 ALA A CA 1
ATOM 699 C C . ALA A 1 92 ? -1.698 22.460 22.048 1.00 91.88 92 ALA A C 1
ATOM 701 O O . ALA A 1 92 ? -0.567 22.304 21.573 1.00 91.88 92 ALA A O 1
ATOM 702 N N . ARG A 1 93 ? -1.935 23.359 23.014 1.00 94.56 93 ARG A N 1
ATOM 703 C CA . ARG A 1 93 ? -0.896 24.220 23.600 1.00 94.56 93 ARG A CA 1
ATOM 704 C C . ARG A 1 93 ? 0.189 23.397 24.296 1.00 94.56 93 ARG A C 1
ATOM 706 O O . ARG A 1 93 ? 1.378 23.655 24.085 1.00 94.56 93 ARG A O 1
ATOM 713 N N . VAL A 1 94 ? -0.202 22.406 25.096 1.00 94.75 94 VAL A N 1
ATOM 714 C CA . VAL A 1 94 ? 0.726 21.507 25.798 1.00 94.75 94 VAL A CA 1
ATOM 715 C C . VAL A 1 94 ? 1.570 20.713 24.801 1.00 94.75 94 VAL A C 1
ATOM 717 O O . VAL A 1 94 ? 2.794 20.687 24.938 1.00 94.75 94 VAL A O 1
ATOM 720 N N . TYR A 1 95 ? 0.970 20.137 23.757 1.00 93.19 95 TYR A N 1
ATOM 721 C CA . TYR A 1 95 ? 1.713 19.393 22.735 1.00 93.19 95 TYR A CA 1
ATOM 722 C C . TYR A 1 95 ? 2.685 20.274 21.956 1.00 93.19 95 TYR A C 1
ATOM 724 O O . TYR A 1 95 ? 3.844 19.891 21.779 1.00 93.19 95 TYR A O 1
ATOM 732 N N . ALA A 1 96 ? 2.276 21.485 21.574 1.00 89.38 96 ALA A N 1
ATOM 733 C CA . ALA A 1 96 ? 3.173 22.437 20.931 1.00 89.38 96 ALA A CA 1
ATOM 734 C C . ALA A 1 96 ? 4.375 22.777 21.831 1.00 89.38 96 ALA A C 1
ATOM 736 O O . ALA A 1 96 ? 5.517 22.814 21.368 1.00 89.38 96 ALA A O 1
ATOM 737 N N . GLN A 1 97 ? 4.153 22.986 23.131 1.00 91.06 97 GLN A N 1
ATOM 738 C CA . GLN A 1 97 ? 5.237 23.237 24.083 1.00 91.06 97 GLN A CA 1
ATOM 739 C C . GLN A 1 97 ? 6.149 22.019 24.264 1.00 91.06 97 GLN A C 1
ATOM 741 O O . GLN A 1 97 ? 7.368 22.181 24.304 1.00 91.06 97 GLN A O 1
ATOM 746 N N . SER A 1 98 ? 5.586 20.815 24.341 1.00 89.12 98 SER A N 1
ATOM 747 C CA . SER A 1 98 ? 6.345 19.567 24.460 1.00 89.12 98 SER A CA 1
ATOM 748 C C . SER A 1 98 ? 7.211 19.305 23.229 1.00 89.12 98 SER A C 1
ATOM 750 O O . SER A 1 98 ? 8.393 19.007 23.382 1.00 89.12 98 SER A O 1
ATOM 752 N N . ILE A 1 99 ? 6.686 19.519 22.018 1.00 85.06 99 ILE A N 1
ATOM 753 C CA . ILE A 1 99 ? 7.454 19.392 20.768 1.00 85.06 99 ILE A CA 1
ATOM 754 C C . ILE A 1 99 ? 8.613 20.394 20.731 1.00 85.06 99 ILE A C 1
ATOM 756 O O . ILE A 1 99 ? 9.726 20.023 20.370 1.00 85.06 99 ILE A O 1
ATOM 760 N N . ASN A 1 100 ? 8.394 21.640 21.159 1.00 81.19 100 ASN A N 1
ATOM 761 C CA . ASN A 1 100 ? 9.451 22.657 21.184 1.00 81.19 100 ASN A CA 1
ATOM 762 C C . ASN A 1 100 ? 10.562 22.366 22.212 1.00 81.19 100 ASN A C 1
ATOM 764 O O . ASN A 1 100 ? 11.692 22.816 22.032 1.00 81.19 100 ASN A O 1
ATOM 768 N N . LYS A 1 101 ? 10.261 21.621 23.286 1.00 83.75 101 LYS A N 1
ATOM 769 C CA . LYS A 1 101 ? 11.259 21.175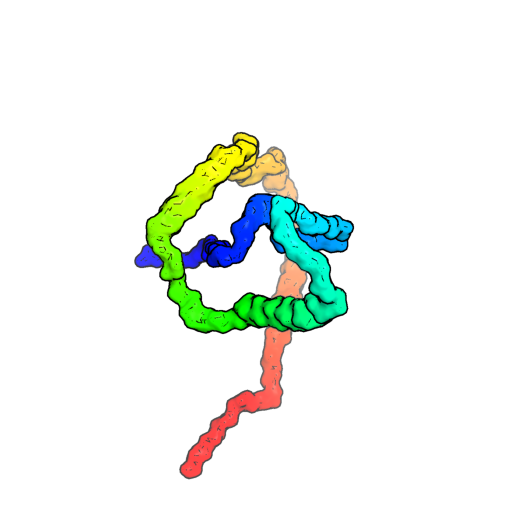 24.276 1.00 83.75 101 LYS A CA 1
ATOM 770 C C . LYS A 1 101 ? 12.124 20.026 23.759 1.00 83.75 101 LYS A C 1
ATOM 772 O O . LYS A 1 101 ? 13.241 19.845 24.242 1.00 83.75 101 LYS A O 1
ATOM 777 N N . ILE A 1 102 ? 11.632 19.255 22.789 1.00 81.12 102 ILE A N 1
ATOM 778 C CA . ILE A 1 102 ? 12.420 18.213 22.135 1.00 81.12 102 ILE A CA 1
ATOM 779 C C . ILE A 1 102 ? 13.432 18.917 21.229 1.00 81.12 102 ILE A C 1
ATOM 781 O O . ILE A 1 102 ? 13.082 19.512 20.211 1.00 81.12 102 ILE A O 1
ATOM 785 N N . HIS A 1 103 ? 14.712 18.856 21.599 1.00 70.38 103 HIS A N 1
ATOM 786 C CA . HIS A 1 103 ? 15.791 19.347 20.751 1.00 70.38 103 HIS A CA 1
ATOM 787 C C . HIS A 1 103 ? 15.932 18.432 19.530 1.00 70.38 103 HIS A C 1
ATOM 789 O O . HIS A 1 103 ? 16.698 17.470 19.531 1.00 70.38 103 HIS A O 1
ATOM 795 N N . ILE A 1 104 ? 15.168 18.719 18.478 1.00 68.12 104 ILE A N 1
ATOM 796 C CA . ILE A 1 104 ? 15.342 18.060 17.190 1.00 68.12 104 ILE A CA 1
ATOM 797 C C . ILE A 1 104 ? 16.557 18.721 16.528 1.00 68.12 104 ILE A C 1
ATOM 799 O O . ILE A 1 104 ? 16.523 19.931 16.267 1.00 68.12 104 ILE A O 1
ATOM 803 N N . PRO A 1 105 ? 17.641 17.976 16.244 1.00 67.81 105 PRO A N 1
ATOM 804 C CA . PRO A 1 105 ? 18.786 18.548 15.561 1.00 67.81 105 PRO A CA 1
ATOM 805 C C . PRO A 1 105 ? 18.322 19.163 14.235 1.00 67.81 105 PRO A C 1
ATOM 807 O O . PRO A 1 105 ? 17.565 18.558 13.472 1.00 67.81 105 PRO A O 1
ATOM 810 N N . GLN A 1 106 ? 18.783 20.383 13.949 1.00 60.28 106 GLN A N 1
ATOM 811 C CA . GLN A 1 106 ? 18.412 21.149 12.749 1.00 60.28 106 GLN A CA 1
ATOM 812 C C . GLN A 1 106 ? 18.675 20.383 11.436 1.00 60.28 106 GLN A C 1
ATOM 814 O O . GLN A 1 106 ? 18.086 20.717 10.409 1.00 60.28 106 GLN A O 1
ATOM 819 N N . SER A 1 107 ? 19.510 19.335 11.464 1.00 59.56 107 SER A N 1
ATOM 820 C CA . SER A 1 107 ? 19.737 18.408 10.347 1.00 59.56 107 SER A CA 1
ATOM 821 C C . SER A 1 107 ? 18.496 17.592 9.957 1.00 59.56 107 SER A C 1
ATOM 823 O O . SER A 1 107 ? 18.363 17.208 8.797 1.00 59.56 107 SER A O 1
ATOM 825 N N . ILE A 1 108 ? 17.570 17.349 10.890 1.00 59.91 108 ILE A N 1
ATOM 826 C CA . ILE A 1 108 ? 16.308 16.634 10.649 1.00 59.91 108 ILE A CA 1
ATOM 827 C C . ILE A 1 108 ? 15.217 17.613 10.197 1.00 59.91 108 ILE A C 1
ATOM 829 O O . ILE A 1 108 ? 14.502 17.326 9.240 1.00 59.91 108 ILE A O 1
ATOM 833 N N . LEU A 1 109 ? 15.133 18.793 10.826 1.00 59.28 109 LEU A N 1
ATOM 834 C CA . LEU A 1 109 ? 14.126 19.822 10.514 1.00 59.28 109 LEU A CA 1
ATOM 835 C C . LEU A 1 109 ? 14.356 20.514 9.163 1.00 59.28 109 LEU A C 1
ATOM 837 O O . LEU A 1 109 ? 13.414 20.993 8.539 1.00 59.28 109 LEU A O 1
ATOM 841 N N . ARG A 1 110 ? 15.609 20.563 8.694 1.00 57.28 110 ARG A N 1
ATOM 842 C CA . ARG A 1 110 ? 15.993 21.163 7.408 1.00 57.28 110 ARG A CA 1
ATOM 843 C C . ARG A 1 110 ? 16.397 20.123 6.375 1.00 57.28 110 ARG A C 1
ATOM 845 O O . ARG A 1 110 ? 17.283 20.383 5.558 1.00 57.28 110 ARG A O 1
ATOM 852 N N . LYS A 1 111 ? 15.732 18.967 6.342 1.00 60.28 111 LYS A N 1
ATOM 853 C CA . LYS A 1 111 ? 15.717 18.178 5.108 1.00 60.28 111 LYS A CA 1
ATOM 854 C C . LYS A 1 111 ? 14.911 18.976 4.084 1.00 60.28 111 LYS A C 1
ATOM 856 O O . LYS A 1 111 ? 13.707 18.790 3.941 1.00 60.28 111 LYS A O 1
ATOM 861 N N . LYS A 1 112 ? 15.574 19.929 3.410 1.00 66.06 112 LYS A N 1
ATOM 862 C CA . LYS A 1 112 ? 15.082 20.489 2.146 1.00 66.06 112 LYS A CA 1
ATOM 863 C C . LYS A 1 112 ? 14.599 19.293 1.334 1.00 66.06 112 LYS A C 1
ATOM 865 O O . LYS A 1 112 ? 15.326 18.298 1.281 1.00 66.06 112 LYS A O 1
ATOM 870 N N . LYS A 1 113 ? 13.377 19.360 0.789 1.00 70.25 113 LYS A N 1
ATOM 871 C CA . LYS A 1 113 ? 12.864 18.304 -0.094 1.00 70.25 113 LYS A CA 1
ATOM 872 C C . LYS A 1 113 ? 14.006 17.939 -1.045 1.00 70.25 113 LYS A C 1
ATOM 874 O O . LYS A 1 113 ? 14.564 18.874 -1.629 1.00 70.25 113 LYS A O 1
ATOM 879 N N . PRO A 1 114 ? 14.431 16.664 -1.107 1.00 69.88 114 PRO A N 1
ATOM 880 C CA . PRO A 1 114 ? 15.539 16.299 -1.971 1.00 69.88 114 PRO A CA 1
ATOM 881 C C . PRO A 1 114 ? 15.204 16.818 -3.366 1.00 69.88 114 PRO A C 1
ATOM 883 O O . PRO A 1 114 ? 14.082 16.636 -3.845 1.00 69.88 114 PRO A O 1
ATOM 886 N N . PHE A 1 115 ? 16.134 17.561 -3.962 1.00 69.56 115 PHE A N 1
ATOM 887 C CA . PHE A 1 115 ? 15.971 17.998 -5.339 1.00 69.56 115 PHE A CA 1
ATOM 888 C C . PHE A 1 115 ? 15.804 16.743 -6.204 1.00 69.56 115 PHE A C 1
ATOM 890 O O . PHE A 1 115 ? 16.475 15.735 -5.970 1.00 69.56 115 PHE A O 1
ATOM 897 N N . LEU A 1 116 ? 14.878 16.783 -7.163 1.00 74.56 116 LEU A N 1
ATOM 898 C CA . LEU A 1 116 ? 14.685 15.676 -8.096 1.00 74.56 116 LEU A CA 1
ATOM 899 C C . LEU A 1 116 ? 16.018 15.414 -8.823 1.00 74.56 116 LEU A C 1
ATOM 901 O O . LEU A 1 116 ? 16.662 16.368 -9.256 1.00 74.56 116 LEU A O 1
ATOM 905 N N . LEU A 1 117 ? 16.419 14.144 -8.945 1.00 68.94 117 LEU A N 1
ATOM 906 C CA . LEU A 1 117 ? 17.647 13.698 -9.627 1.00 68.94 117 LEU A CA 1
ATOM 907 C C . LEU A 1 117 ? 18.979 14.096 -8.956 1.00 68.94 117 LEU A C 1
ATOM 909 O O . LEU A 1 117 ? 19.992 14.240 -9.640 1.00 68.94 117 LEU A O 1
ATOM 913 N N . MET A 1 118 ? 19.022 14.264 -7.627 1.00 70.44 118 MET A N 1
ATOM 914 C CA . MET A 1 118 ? 20.278 14.551 -6.901 1.00 70.44 118 MET A CA 1
ATOM 915 C C . MET A 1 118 ? 21.344 13.442 -7.060 1.00 70.44 118 MET A C 1
ATOM 917 O O . MET A 1 118 ? 22.529 13.679 -6.837 1.00 70.44 118 MET A O 1
ATOM 921 N N . ASP A 1 119 ? 20.919 12.241 -7.445 1.00 73.38 119 ASP A N 1
ATOM 922 C CA . ASP A 1 119 ? 21.716 11.040 -7.692 1.00 73.38 119 ASP A CA 1
ATOM 923 C C . ASP A 1 119 ? 22.208 10.897 -9.146 1.00 73.38 119 ASP A C 1
ATOM 925 O O . ASP A 1 119 ? 23.117 10.109 -9.418 1.00 73.38 119 ASP A O 1
ATOM 929 N N . VAL A 1 120 ? 21.675 11.681 -10.089 1.00 79.31 120 VAL A N 1
ATOM 930 C CA . VAL A 1 120 ? 22.007 11.562 -11.516 1.00 79.31 120 VAL A CA 1
ATOM 931 C C . VAL A 1 120 ? 23.161 12.496 -11.882 1.00 79.31 120 VAL A C 1
ATOM 933 O O . VAL A 1 120 ? 22.981 13.589 -12.420 1.00 79.31 120 VAL A O 1
ATOM 936 N N . SER A 1 121 ? 24.391 12.059 -11.605 1.00 79.50 121 SER A N 1
ATOM 937 C CA . SER A 1 121 ? 25.584 12.756 -12.107 1.00 79.50 121 SER A CA 1
ATOM 938 C C . SER A 1 121 ? 25.691 12.624 -13.637 1.00 79.50 121 SER A C 1
ATOM 940 O O . SER A 1 121 ? 25.509 11.537 -14.180 1.00 79.50 121 SER A O 1
ATOM 942 N N . ASN A 1 122 ? 26.023 13.712 -14.342 1.00 84.38 122 ASN A N 1
ATOM 943 C CA . ASN A 1 122 ? 26.224 13.733 -15.803 1.00 84.38 122 ASN A CA 1
ATOM 944 C C . ASN A 1 122 ? 25.003 13.262 -16.624 1.00 84.38 122 ASN A C 1
ATOM 946 O O . ASN A 1 122 ? 25.115 12.364 -17.462 1.00 84.38 122 ASN A O 1
ATOM 950 N N . ALA A 1 123 ? 23.842 13.891 -16.409 1.00 87.50 123 ALA A N 1
ATOM 951 C CA . ALA A 1 123 ? 22.583 13.551 -17.079 1.00 87.50 123 ALA A CA 1
ATOM 952 C C . ALA A 1 123 ? 22.699 13.438 -18.614 1.00 87.50 123 ALA A C 1
ATOM 954 O O . ALA A 1 123 ? 22.151 12.505 -19.194 1.00 87.50 123 ALA A O 1
ATOM 955 N N . GLU A 1 124 ? 23.468 14.316 -19.267 1.00 89.31 124 GLU A N 1
ATOM 956 C CA . GLU A 1 124 ? 23.670 14.287 -20.726 1.00 89.31 124 GLU A CA 1
ATOM 957 C C . GLU A 1 124 ? 24.243 12.953 -21.219 1.00 89.31 124 GLU A C 1
ATOM 959 O O . GLU A 1 124 ? 23.792 12.413 -22.230 1.00 89.31 124 GLU A O 1
ATOM 964 N N . ARG A 1 125 ? 25.197 12.375 -20.476 1.00 91.06 125 ARG A N 1
ATOM 965 C CA . ARG A 1 125 ? 25.805 11.084 -20.819 1.00 91.06 125 ARG A CA 1
ATOM 966 C C . ARG A 1 125 ? 24.799 9.943 -20.696 1.00 91.06 125 ARG A C 1
ATOM 968 O O . ARG A 1 125 ? 24.804 9.047 -21.533 1.00 91.06 125 ARG A O 1
ATOM 975 N N . ILE A 1 126 ? 23.971 9.965 -19.653 1.00 90.25 126 ILE A N 1
ATOM 976 C CA . ILE A 1 126 ? 22.973 8.919 -19.389 1.00 90.25 126 ILE A CA 1
ATOM 977 C C . ILE A 1 126 ? 21.866 8.971 -20.444 1.00 90.25 126 ILE A C 1
ATOM 979 O O . ILE A 1 126 ? 21.489 7.937 -20.983 1.00 90.25 126 ILE A O 1
ATOM 983 N N . LEU A 1 127 ? 21.399 10.172 -20.792 1.00 90.12 127 LEU A N 1
ATOM 984 C CA . LEU A 1 127 ? 20.373 10.368 -21.818 1.00 90.12 127 LEU A CA 1
ATOM 985 C C . LEU A 1 127 ? 20.872 10.055 -23.236 1.00 90.12 127 LEU A C 1
ATOM 987 O O . LEU A 1 127 ? 20.071 9.694 -24.091 1.00 90.12 127 LEU A O 1
ATOM 991 N N . SER A 1 128 ? 22.180 10.170 -23.480 1.00 93.31 128 SER A N 1
ATOM 992 C CA . SER A 1 128 ? 22.803 9.825 -24.767 1.00 93.31 128 SER A CA 1
ATOM 993 C C . SER A 1 128 ? 23.157 8.338 -24.897 1.00 93.31 128 SER A C 1
ATOM 995 O O . SER A 1 128 ? 23.675 7.922 -25.934 1.00 93.31 128 SER A O 1
ATOM 997 N N . ALA A 1 129 ? 22.942 7.533 -23.852 1.00 93.12 129 ALA A N 1
ATOM 998 C CA . ALA A 1 129 ? 23.187 6.099 -23.912 1.00 93.12 129 ALA A CA 1
ATOM 999 C C . ALA A 1 129 ? 22.206 5.416 -24.888 1.00 93.12 129 ALA A C 1
ATOM 1001 O O . ALA A 1 129 ? 21.099 5.918 -25.101 1.00 93.12 129 ALA A O 1
ATOM 1002 N N . PRO A 1 130 ? 22.581 4.267 -25.482 1.00 94.62 130 PRO A N 1
ATOM 1003 C CA . PRO A 1 130 ? 21.666 3.504 -26.319 1.00 94.62 130 PRO A CA 1
ATOM 1004 C C . PRO A 1 130 ? 20.365 3.185 -25.566 1.00 94.62 130 PRO A C 1
ATOM 1006 O O . PRO A 1 130 ? 20.424 2.820 -24.388 1.00 94.62 130 PRO A O 1
ATOM 1009 N N . PRO A 1 131 ? 19.199 3.306 -26.223 1.00 93.25 131 PRO A N 1
ATOM 1010 C CA . PRO A 1 131 ? 17.928 2.955 -25.607 1.00 93.25 131 PRO A CA 1
ATOM 1011 C C . PRO A 1 131 ? 17.858 1.450 -25.319 1.00 93.25 131 PRO A C 1
ATOM 1013 O O . PRO A 1 131 ? 18.672 0.662 -25.807 1.00 93.2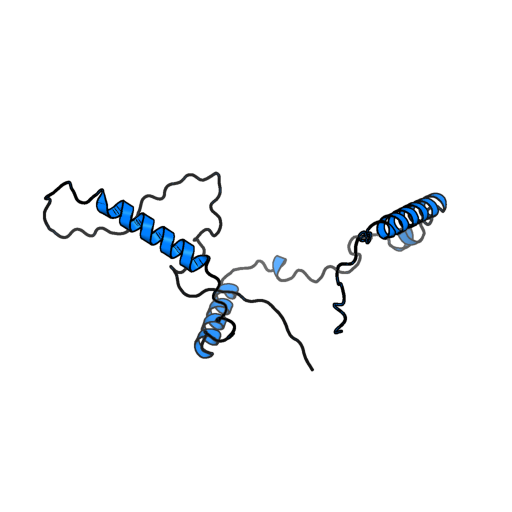5 131 PRO A O 1
ATOM 1016 N N . ILE A 1 132 ? 16.851 1.049 -24.539 1.00 95.44 132 ILE A N 1
ATOM 1017 C CA . ILE A 1 132 ? 16.552 -0.364 -24.289 1.00 95.44 132 ILE A CA 1
ATOM 1018 C C . ILE A 1 132 ? 16.443 -1.148 -25.604 1.00 95.44 132 ILE A C 1
ATOM 1020 O O . ILE A 1 132 ? 15.943 -0.639 -26.611 1.00 95.44 132 ILE A O 1
ATOM 1024 N N . SER A 1 133 ? 16.926 -2.391 -25.599 1.00 97.31 133 SER A N 1
ATOM 1025 C CA . SER A 1 133 ? 16.901 -3.227 -26.793 1.00 97.31 133 SER A CA 1
ATOM 1026 C C . SER A 1 133 ? 15.464 -3.580 -27.195 1.00 97.31 133 SER A C 1
ATOM 1028 O O . SER A 1 133 ? 14.580 -3.751 -26.352 1.00 97.31 133 SER A O 1
ATOM 1030 N N . GLN A 1 134 ? 15.222 -3.747 -28.499 1.00 97.00 134 GLN A N 1
ATOM 1031 C CA . GLN A 1 134 ? 13.902 -4.154 -28.991 1.00 97.00 134 GLN A CA 1
ATOM 1032 C C . GLN A 1 134 ? 13.496 -5.544 -28.475 1.00 97.00 134 GLN A C 1
ATOM 1034 O O . GLN A 1 134 ? 12.312 -5.806 -28.275 1.00 97.00 134 GLN A O 1
ATOM 1039 N N . ALA A 1 135 ? 14.468 -6.432 -28.243 1.00 97.62 135 ALA A N 1
ATOM 1040 C CA . ALA A 1 135 ? 14.218 -7.759 -27.690 1.00 97.62 135 ALA A CA 1
ATOM 1041 C C . ALA A 1 135 ? 13.652 -7.673 -26.264 1.00 97.62 135 ALA A C 1
ATOM 1043 O O . ALA A 1 135 ? 12.646 -8.319 -25.973 1.00 97.62 135 ALA A O 1
ATOM 1044 N N . ASP A 1 136 ? 14.239 -6.825 -25.415 1.00 97.81 136 ASP A N 1
ATOM 1045 C CA . ASP A 1 136 ? 13.757 -6.612 -24.046 1.00 97.81 136 ASP A CA 1
ATOM 1046 C C . ASP A 1 136 ? 12.384 -5.937 -24.039 1.00 97.81 136 ASP A C 1
ATOM 1048 O O . ASP A 1 136 ? 11.510 -6.321 -23.264 1.00 97.81 136 ASP A O 1
ATOM 1052 N N . TYR A 1 137 ? 12.156 -4.972 -24.938 1.00 97.69 137 TYR A N 1
ATOM 1053 C CA . TYR A 1 137 ? 10.841 -4.350 -25.096 1.00 97.69 137 TYR A CA 1
ATOM 1054 C C . TYR A 1 137 ? 9.765 -5.385 -25.440 1.00 97.69 137 TYR A C 1
ATOM 1056 O O . TYR A 1 137 ? 8.746 -5.473 -24.759 1.00 97.69 137 TYR A O 1
ATOM 1064 N N . ASN A 1 138 ? 10.024 -6.226 -26.445 1.00 97.94 138 ASN A N 1
ATOM 1065 C CA . ASN A 1 138 ? 9.097 -7.279 -26.854 1.00 97.94 138 ASN A CA 1
ATOM 1066 C C . ASN A 1 138 ? 8.855 -8.298 -25.728 1.00 97.94 138 ASN A C 1
ATOM 1068 O O . ASN A 1 138 ? 7.722 -8.742 -25.542 1.00 97.94 138 ASN A O 1
ATOM 1072 N N . LEU A 1 139 ? 9.895 -8.644 -24.960 1.00 97.94 139 LEU A N 1
ATOM 1073 C CA . LEU A 1 139 ? 9.779 -9.527 -23.799 1.00 97.94 139 LEU A CA 1
ATOM 1074 C C . LEU A 1 139 ? 8.850 -8.932 -22.732 1.00 97.94 139 LEU A C 1
ATOM 1076 O O . LEU A 1 139 ? 7.959 -9.628 -22.243 1.00 97.94 139 LEU A O 1
ATOM 1080 N N . MET A 1 140 ? 9.028 -7.652 -22.389 1.00 98.00 140 MET A N 1
ATOM 1081 C CA . MET A 1 140 ? 8.168 -6.958 -21.424 1.00 98.00 140 MET A CA 1
ATOM 1082 C C . MET A 1 140 ? 6.716 -6.885 -21.905 1.00 98.00 140 MET A C 1
ATOM 1084 O O . MET A 1 140 ? 5.795 -7.117 -21.116 1.00 98.00 140 MET A O 1
ATOM 1088 N N . THR A 1 141 ? 6.499 -6.608 -23.192 1.00 97.88 141 THR A N 1
ATOM 1089 C CA . THR A 1 141 ? 5.158 -6.572 -23.786 1.00 97.88 141 THR A CA 1
ATOM 1090 C C . THR A 1 141 ? 4.485 -7.939 -23.711 1.00 97.88 141 THR A C 1
ATOM 1092 O O . THR A 1 141 ? 3.395 -8.039 -23.153 1.00 97.88 141 THR A O 1
ATOM 1095 N N . ALA A 1 142 ? 5.161 -9.005 -24.147 1.00 97.94 142 ALA A N 1
ATOM 1096 C CA . ALA A 1 142 ? 4.618 -10.362 -24.091 1.00 97.94 142 ALA A CA 1
ATOM 1097 C C . ALA A 1 142 ? 4.310 -10.807 -22.649 1.00 97.94 142 ALA A C 1
ATOM 1099 O O . ALA A 1 142 ? 3.272 -11.413 -22.380 1.00 97.94 142 ALA A O 1
ATOM 1100 N N . ALA A 1 143 ? 5.182 -10.473 -21.690 1.00 98.00 143 ALA A N 1
ATOM 1101 C CA . ALA A 1 143 ? 4.931 -10.748 -20.277 1.00 98.00 143 ALA A CA 1
ATOM 1102 C C . ALA A 1 143 ? 3.672 -10.021 -19.767 1.00 98.00 143 ALA A C 1
ATOM 1104 O O . ALA A 1 143 ? 2.858 -10.613 -19.055 1.00 98.00 143 ALA A O 1
ATOM 1105 N N . THR A 1 144 ? 3.480 -8.763 -20.169 1.00 97.88 144 THR A N 1
ATOM 1106 C CA . THR A 1 144 ? 2.314 -7.954 -19.781 1.00 97.88 144 THR A CA 1
ATOM 1107 C C . THR A 1 144 ? 1.023 -8.466 -20.425 1.00 97.88 144 THR A C 1
ATOM 1109 O O . THR A 1 144 ? -0.010 -8.529 -19.761 1.00 97.88 144 THR A O 1
ATOM 1112 N N . GLU A 1 145 ? 1.070 -8.896 -21.686 1.00 97.69 145 GLU A N 1
ATOM 1113 C CA . GLU A 1 145 ? -0.064 -9.507 -22.393 1.00 97.69 145 GLU A CA 1
ATOM 1114 C C . GLU A 1 145 ? -0.497 -10.830 -21.747 1.00 97.69 145 GLU A C 1
ATOM 1116 O O . GLU A 1 145 ? -1.693 -11.069 -21.547 1.00 97.69 145 GLU A O 1
ATOM 1121 N N . ASN A 1 146 ? 0.470 -11.657 -21.341 1.00 97.38 146 ASN A N 1
ATOM 1122 C CA . ASN A 1 146 ? 0.206 -12.896 -20.612 1.00 97.38 146 ASN A CA 1
ATOM 1123 C C . ASN A 1 146 ? -0.444 -12.623 -19.250 1.00 97.38 146 ASN A C 1
ATOM 1125 O O . ASN A 1 146 ? -1.424 -13.279 -18.895 1.00 97.38 146 ASN A O 1
ATOM 1129 N N . LEU A 1 147 ? 0.059 -11.632 -18.504 1.00 97.19 147 LEU A N 1
ATOM 1130 C CA . LEU A 1 147 ? -0.541 -11.214 -17.234 1.00 97.19 147 LEU A CA 1
ATOM 1131 C C . LEU A 1 147 ? -1.964 -10.693 -17.434 1.00 97.19 147 LEU A C 1
ATOM 1133 O O . LEU A 1 147 ? -2.868 -11.107 -16.714 1.00 97.19 147 LEU A O 1
ATOM 1137 N N . SER A 1 148 ? -2.176 -9.831 -18.429 1.00 97.00 148 SER A N 1
ATOM 1138 C CA . SER A 1 148 ? -3.503 -9.320 -18.779 1.00 97.00 148 SER A CA 1
ATOM 1139 C C . SER A 1 148 ? -4.468 -10.467 -19.082 1.00 97.00 148 SER A C 1
ATOM 1141 O O . SER A 1 148 ? -5.561 -10.527 -18.520 1.00 97.00 148 SER A O 1
ATOM 1143 N N . SER A 1 149 ? -4.040 -11.442 -19.885 1.00 96.00 149 SER A N 1
ATOM 1144 C CA . SER A 1 149 ? -4.842 -12.629 -20.203 1.00 96.00 149 SER A CA 1
ATOM 1145 C C . SER A 1 149 ? -5.167 -13.453 -18.954 1.00 96.00 149 SER A C 1
ATOM 1147 O O . SER A 1 149 ? -6.311 -13.866 -18.770 1.00 96.00 149 SER A O 1
ATOM 1149 N N . ALA A 1 150 ? -4.199 -13.636 -18.052 1.00 97.06 150 ALA A N 1
ATOM 1150 C CA . ALA A 1 150 ? -4.408 -14.327 -16.784 1.00 97.06 150 ALA A CA 1
ATOM 1151 C C . ALA A 1 150 ? -5.400 -13.584 -15.870 1.00 97.06 150 ALA A C 1
ATOM 1153 O O . ALA A 1 150 ? -6.255 -14.229 -15.267 1.00 97.06 150 ALA A O 1
ATOM 1154 N N . TYR A 1 151 ? -5.371 -12.249 -15.811 1.00 96.56 151 TYR A N 1
ATOM 1155 C CA . TYR A 1 151 ? -6.342 -11.473 -15.027 1.00 96.56 151 TYR A CA 1
ATOM 1156 C C . TYR A 1 151 ? -7.787 -11.713 -15.470 1.00 96.56 151 TYR A C 1
ATOM 1158 O O . TYR A 1 151 ? -8.664 -11.853 -14.622 1.00 96.56 151 TYR A O 1
ATOM 1166 N N . HIS A 1 152 ? -8.035 -11.841 -16.775 1.00 93.88 152 HIS A N 1
ATOM 1167 C CA . HIS A 1 152 ? -9.379 -12.121 -17.294 1.00 93.88 152 HIS A CA 1
ATOM 1168 C C . HIS A 1 152 ? -9.896 -13.516 -16.907 1.00 93.88 152 HIS A C 1
ATOM 1170 O O . HIS A 1 152 ? -11.100 -13.758 -16.949 1.00 93.88 152 HIS A O 1
ATOM 1176 N N . THR A 1 153 ? -9.016 -14.437 -16.496 1.00 94.19 153 THR A N 1
ATOM 1177 C CA . THR A 1 153 ? -9.441 -15.747 -15.973 1.00 94.19 153 THR A CA 1
ATOM 1178 C C . THR A 1 153 ? -10.007 -15.665 -14.555 1.00 94.19 153 THR A C 1
ATOM 1180 O O . THR A 1 153 ? -10.744 -16.560 -14.140 1.00 94.19 153 THR A O 1
ATOM 1183 N N . ILE A 1 154 ? -9.711 -14.589 -13.817 1.00 94.19 154 ILE A N 1
ATOM 1184 C CA . ILE A 1 154 ? -10.203 -14.367 -12.456 1.00 94.19 154 ILE A CA 1
ATOM 1185 C C . ILE A 1 154 ? -11.623 -13.800 -12.541 1.00 94.19 154 ILE A C 1
ATOM 1187 O O . ILE A 1 154 ? -11.855 -12.599 -12.428 1.00 94.19 154 ILE A O 1
ATOM 1191 N N . GLN A 1 155 ? -12.591 -14.687 -12.753 1.00 93.69 155 GLN A N 1
ATOM 1192 C CA . GLN A 1 155 ? -14.008 -14.344 -12.785 1.00 93.69 155 GLN A CA 1
ATOM 1193 C C . GLN A 1 155 ? -14.851 -15.425 -12.109 1.00 93.69 155 GLN A C 1
ATOM 1195 O O . GLN A 1 155 ? -14.504 -16.607 -12.110 1.00 93.69 155 GLN A O 1
ATOM 1200 N N . VAL A 1 156 ? -15.981 -15.018 -11.531 1.00 92.56 156 VAL A N 1
ATOM 1201 C CA . VAL A 1 156 ? -16.936 -15.954 -10.933 1.00 92.56 156 VAL A CA 1
ATOM 1202 C C . VAL A 1 156 ? -17.673 -16.679 -12.056 1.00 92.56 156 VAL A C 1
ATOM 1204 O O . VAL A 1 156 ? -18.422 -16.066 -12.814 1.00 92.56 156 VAL A O 1
ATOM 1207 N N . THR A 1 157 ? -17.480 -17.993 -12.162 1.00 91.31 157 THR A N 1
ATOM 1208 C CA . THR A 1 157 ? -18.239 -18.830 -13.092 1.00 91.31 157 THR A CA 1
ATOM 1209 C C . THR A 1 157 ? -19.611 -19.144 -12.498 1.00 91.31 157 THR A C 1
ATOM 1211 O O . THR A 1 157 ? -19.743 -19.780 -11.451 1.00 91.31 157 THR A O 1
ATOM 1214 N N . HIS A 1 158 ? -20.663 -18.664 -13.156 1.00 91.19 158 HIS A N 1
ATOM 1215 C CA . HIS A 1 158 ? -22.033 -18.891 -12.712 1.00 91.19 158 HIS A CA 1
ATOM 1216 C C . HIS A 1 158 ? -22.435 -20.356 -12.936 1.00 91.19 158 HIS A C 1
ATOM 1218 O O . HIS A 1 158 ? -22.428 -20.837 -14.067 1.00 91.19 158 HIS A O 1
ATOM 1224 N N . THR A 1 159 ? -22.798 -21.067 -11.866 1.00 91.19 159 THR A N 1
ATOM 1225 C CA . THR A 1 159 ? -23.211 -22.484 -11.936 1.00 91.19 159 THR A CA 1
ATOM 1226 C C . THR A 1 159 ? -24.708 -22.687 -11.724 1.00 91.19 159 THR A C 1
ATOM 1228 O O . THR A 1 159 ? -25.269 -23.645 -12.252 1.00 91.19 159 THR A O 1
ATOM 1231 N N . LYS A 1 160 ? -25.360 -21.814 -10.951 1.00 90.31 160 LYS A N 1
ATOM 1232 C CA . LYS A 1 160 ? -26.785 -21.875 -10.611 1.00 90.31 160 LYS A CA 1
ATOM 1233 C C . LYS A 1 160 ? -27.308 -20.475 -10.338 1.00 90.31 160 LYS A C 1
ATOM 1235 O O . LYS A 1 160 ? -26.573 -19.666 -9.774 1.00 90.31 160 LYS A O 1
ATOM 1240 N N . ASP A 1 161 ? -28.578 -20.255 -10.658 1.00 88.44 161 ASP A N 1
ATOM 1241 C CA . ASP A 1 161 ? -29.253 -18.986 -10.404 1.00 88.44 161 ASP A CA 1
ATOM 1242 C C . ASP A 1 161 ? -29.244 -18.665 -8.903 1.00 88.44 161 ASP A C 1
ATOM 1244 O O . ASP A 1 161 ? -29.729 -19.441 -8.078 1.00 88.44 161 ASP A O 1
ATOM 1248 N N . LEU A 1 162 ? -28.685 -17.506 -8.546 1.00 89.81 162 LEU A N 1
ATOM 1249 C CA . LEU A 1 162 ? -28.668 -17.010 -7.164 1.00 89.81 162 LEU A CA 1
ATOM 1250 C C . LEU A 1 162 ? -30.006 -16.386 -6.746 1.00 89.81 162 LEU A C 1
ATOM 1252 O O . LEU A 1 162 ? -30.277 -16.232 -5.557 1.00 89.81 162 LEU A O 1
ATOM 1256 N N . VAL A 1 163 ? -30.840 -16.014 -7.718 1.00 91.00 163 VAL A N 1
ATOM 1257 C CA . VAL A 1 163 ? -32.140 -15.380 -7.499 1.00 91.00 163 VAL A CA 1
ATOM 1258 C C . VAL A 1 163 ? -33.175 -16.112 -8.336 1.00 91.00 163 VAL A C 1
ATOM 1260 O O . VAL A 1 163 ? -33.039 -16.204 -9.551 1.00 91.00 163 VAL A O 1
ATOM 1263 N N . VAL A 1 164 ? -34.231 -16.599 -7.689 1.00 87.88 164 VAL A N 1
ATOM 1264 C CA . VAL A 1 164 ? -35.377 -17.222 -8.359 1.00 87.88 164 VAL A CA 1
ATOM 1265 C C . VAL A 1 164 ? -36.594 -16.334 -8.143 1.00 87.88 164 VAL A C 1
ATOM 1267 O O . VAL A 1 164 ? -36.967 -16.044 -7.005 1.00 87.88 164 VAL A O 1
ATOM 1270 N N . SER A 1 165 ? -37.225 -15.889 -9.229 1.00 84.50 165 SER A N 1
ATOM 1271 C CA . SER A 1 165 ? -38.486 -15.153 -9.144 1.00 84.50 165 SER A CA 1
ATOM 1272 C C . SER A 1 165 ? -39.634 -16.120 -8.876 1.00 84.50 165 SER A C 1
ATOM 1274 O O . SER A 1 165 ? -39.956 -16.972 -9.701 1.00 84.50 165 SER A O 1
ATOM 1276 N N . LEU A 1 166 ? -40.283 -15.966 -7.726 1.00 78.75 166 LEU A N 1
ATOM 1277 C CA . LEU A 1 166 ? -41.520 -16.673 -7.417 1.00 78.75 166 LEU A CA 1
ATOM 1278 C C . LEU A 1 166 ? -42.673 -15.934 -8.108 1.00 78.75 166 LEU A C 1
ATOM 1280 O O . LEU A 1 166 ? -43.116 -14.882 -7.645 1.00 78.75 166 LEU A O 1
ATOM 1284 N N . GLY A 1 167 ? -43.116 -16.449 -9.256 1.00 72.25 167 GLY A N 1
ATOM 1285 C CA . GLY A 1 167 ? -44.292 -15.931 -9.952 1.00 72.25 167 GLY A CA 1
ATOM 1286 C C . GLY A 1 167 ? -45.536 -16.052 -9.070 1.00 72.25 167 GLY A C 1
ATOM 1287 O O . GLY A 1 167 ? -45.814 -17.123 -8.531 1.00 72.25 167 GLY A O 1
ATOM 1288 N N . LYS A 1 168 ? -46.274 -14.949 -8.904 1.00 64.56 168 LYS A N 1
ATOM 1289 C CA . LYS A 1 168 ? -47.616 -14.969 -8.310 1.00 64.56 168 LYS A CA 1
ATOM 1290 C C . LYS A 1 168 ? -48.572 -15.615 -9.318 1.00 64.56 168 LYS A C 1
ATOM 1292 O O . LYS A 1 168 ? -48.585 -15.190 -10.473 1.00 64.56 168 LYS A O 1
ATOM 1297 N N . GLY A 1 169 ? -49.283 -16.652 -8.876 1.00 54.66 169 GLY A N 1
ATOM 1298 C CA . GLY A 1 169 ? -50.373 -17.286 -9.625 1.00 54.66 169 GLY A CA 1
ATOM 1299 C C . GLY A 1 169 ? -51.597 -16.395 -9.768 1.00 54.66 169 GLY A C 1
ATOM 1300 O O . GLY A 1 169 ? -51.673 -15.370 -9.050 1.00 54.66 169 GLY A O 1
#

Organism: NCBI:txid96803

InterPro domains:
  IPR028209 LAMTOR1/MEH1 [PF15454] (20-92)
  IPR028209 LAMTOR1/MEH1 [SM01262] (17-97)